Protein AF-A0A7G9QG93-F1 (afdb_monomer)

Organism: NCBI:txid336820

Nearest PDB structures (foldseek):
  3pqu-assembly1_A  TM=3.341E-01  e=4.115E+00  Actinobacillus suis
  4ylb-assembly1_C  TM=2.295E-01  e=2.404E+00  Saccharolobus solfataricus 98/2
  5ds1-assembly2_C  TM=2.671E-01  e=6.636E+00  Pisum sativum
  3aab-assembly1_A  TM=2.004E-01  e=7.044E+00  Sulfurisphaera tokodaii str. 7

Mean predicted aligned error: 2.54 Å

Foldseek 3Di:
DPLVVVLVLLVVLVVPDDPVLCVVLQWDWDWDDDPQKTKIKIAHCLQAAPPDDQVPGQFGWIKMWIDHDVQVVVQKIKIFIFGGPNCPGPQFNDDLVVLLVQLLVVCVVVQVVDPQKDCPDPSRTSIMGIDGHDPVCNSVVSNVVVVSCSVSVVSNVVSRVVGGD

Solvent-accessible surface area (backbone atoms only — not comparable to full-atom values): 8816 Å² total; per-residue (Å²): 111,67,59,69,60,51,49,52,36,43,43,57,24,58,73,67,52,60,64,64,62,28,59,78,70,50,46,48,77,49,67,52,76,57,94,83,23,43,33,39,34,42,34,31,65,87,40,18,26,90,95,48,55,46,92,76,39,78,24,21,38,36,37,41,36,39,41,33,54,73,39,49,75,70,36,33,36,39,36,34,36,38,34,34,56,44,61,68,26,65,71,44,66,43,53,47,58,61,54,29,52,55,37,42,68,60,44,60,82,50,48,91,79,44,59,74,54,47,60,93,56,61,47,47,34,48,33,40,30,40,46,78,53,41,87,92,46,43,40,57,54,54,36,51,53,52,53,55,44,65,74,50,50,62,50,56,56,60,46,51,62,78,29,52,110

Structure (mmCIF, N/CA/C/O backbone):
data_AF-A0A7G9QG93-F1
#
_entry.id   AF-A0A7G9QG93-F1
#
loop_
_atom_site.group_PDB
_atom_site.id
_atom_site.type_symbol
_atom_site.label_atom_id
_atom_site.label_alt_id
_atom_site.label_comp_id
_atom_site.label_asym_id
_atom_site.label_entity_id
_atom_site.label_seq_id
_atom_site.pdbx_PDB_ins_code
_atom_site.Cartn_x
_atom_site.Cartn_y
_atom_site.Cartn_z
_atom_site.occupancy
_atom_site.B_iso_or_equiv
_atom_site.auth_seq_id
_atom_site.auth_comp_id
_atom_site.auth_asym_id
_atom_site.auth_atom_id
_atom_site.pdbx_PDB_model_num
ATOM 1 N N . MET A 1 1 ? -12.209 -12.621 14.457 1.00 85.38 1 MET A N 1
ATOM 2 C CA . MET A 1 1 ? -12.456 -11.182 14.212 1.00 85.38 1 MET A CA 1
ATOM 3 C C . MET A 1 1 ? -13.881 -11.073 13.702 1.00 85.38 1 MET A C 1
ATOM 5 O O . MET A 1 1 ? -14.324 -12.001 13.035 1.00 85.38 1 MET A O 1
ATOM 9 N N . ASP A 1 2 ? -14.617 -9.989 13.963 1.00 91.56 2 ASP A N 1
ATOM 10 C CA . ASP A 1 2 ? -15.861 -9.745 13.214 1.00 91.56 2 ASP A CA 1
ATOM 11 C C . ASP A 1 2 ? -15.513 -9.252 11.799 1.00 91.56 2 ASP A C 1
ATOM 13 O O . ASP A 1 2 ? -15.420 -8.054 11.532 1.00 91.56 2 ASP A O 1
ATOM 17 N N . THR A 1 3 ? -15.234 -10.193 10.897 1.00 93.88 3 THR A N 1
ATOM 18 C CA . THR A 1 3 ? -14.783 -9.907 9.528 1.00 93.88 3 THR A CA 1
ATOM 19 C C . THR A 1 3 ? -15.757 -8.993 8.785 1.00 93.88 3 THR A C 1
ATOM 21 O O . THR A 1 3 ? -15.322 -8.068 8.100 1.00 93.88 3 THR A O 1
ATOM 24 N N . ALA A 1 4 ? -17.068 -9.191 8.958 1.00 95.94 4 ALA A N 1
ATOM 25 C CA . ALA A 1 4 ? -18.089 -8.368 8.315 1.00 95.94 4 ALA A CA 1
ATOM 26 C C . ALA A 1 4 ? -18.046 -6.918 8.820 1.00 95.94 4 ALA A C 1
ATOM 28 O O . ALA A 1 4 ? -18.107 -5.986 8.015 1.00 95.94 4 ALA A O 1
ATOM 29 N N . PHE A 1 5 ? -17.870 -6.721 10.132 1.00 95.56 5 PHE A N 1
ATOM 30 C CA . PHE A 1 5 ? -17.685 -5.394 10.716 1.00 95.56 5 PHE A CA 1
ATOM 31 C C . PHE A 1 5 ? -16.463 -4.676 10.132 1.00 95.56 5 PHE A C 1
ATOM 33 O O . PHE A 1 5 ? -16.569 -3.521 9.717 1.00 95.56 5 PHE A O 1
ATOM 40 N N . TYR A 1 6 ? -15.302 -5.334 10.063 1.00 96.88 6 TYR A N 1
ATOM 41 C CA . TYR A 1 6 ? -14.095 -4.686 9.546 1.00 96.88 6 TYR A CA 1
ATOM 42 C C . TYR A 1 6 ? -14.170 -4.432 8.037 1.00 96.88 6 TYR A C 1
ATOM 44 O O . TYR A 1 6 ? -13.770 -3.352 7.602 1.00 96.88 6 TYR A O 1
ATOM 52 N N . LEU A 1 7 ? -14.739 -5.350 7.247 1.00 97.94 7 LEU A N 1
ATOM 53 C CA . LEU A 1 7 ? -14.979 -5.134 5.814 1.00 97.94 7 LEU A CA 1
ATOM 54 C C . LEU A 1 7 ? -15.838 -3.888 5.568 1.00 97.94 7 LEU A C 1
ATOM 56 O O . LEU A 1 7 ? -15.456 -3.042 4.763 1.00 97.94 7 LEU A O 1
ATOM 60 N N . ASP A 1 8 ? -16.943 -3.727 6.304 1.00 98.00 8 ASP A N 1
ATOM 61 C CA . ASP A 1 8 ? -17.795 -2.532 6.226 1.00 98.00 8 ASP A CA 1
ATOM 62 C C . ASP A 1 8 ? -17.013 -1.252 6.562 1.00 98.00 8 ASP A C 1
ATOM 64 O O . ASP A 1 8 ? -17.115 -0.247 5.856 1.00 98.00 8 ASP A O 1
ATOM 68 N N . LYS A 1 9 ? -16.175 -1.281 7.605 1.00 98.00 9 LYS A N 1
ATOM 69 C CA . LYS A 1 9 ? -15.371 -0.117 8.002 1.00 98.00 9 LYS A CA 1
ATOM 70 C C . LYS A 1 9 ? -14.309 0.257 6.972 1.00 98.00 9 LYS A C 1
ATOM 72 O O . LYS A 1 9 ? -14.136 1.445 6.696 1.00 98.00 9 LYS A O 1
ATOM 77 N N . PHE A 1 10 ? -13.610 -0.722 6.401 1.00 98.50 10 PHE A N 1
ATOM 78 C CA . PHE A 1 10 ? -12.658 -0.472 5.321 1.00 98.50 10 PHE A CA 1
ATOM 79 C C . PHE A 1 10 ? -13.359 0.033 4.061 1.00 98.50 10 PHE A C 1
ATOM 81 O O . PHE A 1 10 ? -12.868 0.981 3.452 1.00 98.50 10 PHE A O 1
ATOM 88 N N . GLN A 1 11 ? -14.516 -0.533 3.702 1.00 98.62 11 GLN A N 1
ATOM 89 C CA . GLN A 1 11 ? -15.286 -0.083 2.544 1.00 98.62 11 GLN A CA 1
ATOM 90 C C . GLN A 1 11 ? -15.736 1.370 2.712 1.00 98.62 11 GLN A C 1
ATOM 92 O O . GLN A 1 11 ? -15.475 2.196 1.844 1.00 98.62 11 GLN A O 1
ATOM 97 N N . LYS A 1 12 ? -16.283 1.732 3.878 1.00 98.38 12 LYS A N 1
ATOM 98 C CA . LYS A 1 12 ? -16.660 3.122 4.180 1.00 98.38 12 LYS A CA 1
ATOM 99 C C . LYS A 1 12 ? -15.482 4.089 4.112 1.00 98.38 12 LYS A C 1
ATOM 101 O O . LYS A 1 12 ? -15.668 5.234 3.706 1.00 98.38 12 LYS A O 1
ATOM 106 N N . ALA A 1 13 ? -14.289 3.665 4.530 1.00 98.50 13 ALA A N 1
ATOM 107 C CA . ALA A 1 13 ? -13.082 4.476 4.390 1.00 98.50 13 ALA A CA 1
ATOM 108 C C . ALA A 1 13 ? -12.666 4.622 2.915 1.00 98.50 13 ALA A C 1
ATOM 110 O O . ALA A 1 13 ? -12.339 5.727 2.488 1.00 98.50 13 ALA A O 1
ATOM 111 N N . ALA A 1 14 ? -12.726 3.544 2.129 1.00 98.50 14 ALA A N 1
ATOM 112 C CA . ALA A 1 14 ? -12.442 3.573 0.695 1.00 98.50 14 ALA A CA 1
ATOM 113 C C . ALA A 1 14 ? -13.396 4.513 -0.064 1.00 98.50 14 ALA A C 1
ATOM 115 O O . ALA A 1 14 ? -12.944 5.312 -0.883 1.00 98.50 14 ALA A O 1
ATOM 116 N N . ASP A 1 15 ? -14.689 4.481 0.266 1.00 98.25 15 ASP A N 1
ATOM 117 C CA . ASP A 1 15 ? -15.726 5.311 -0.361 1.00 98.25 15 ASP A CA 1
ATOM 118 C C . ASP A 1 15 ? -15.547 6.816 -0.074 1.00 98.25 15 ASP A C 1
ATOM 120 O O . ASP A 1 15 ? -16.051 7.658 -0.817 1.00 98.25 15 ASP A O 1
ATOM 124 N N . GLN A 1 16 ? -14.807 7.170 0.984 1.00 98.31 16 GLN A N 1
ATOM 125 C CA . GLN A 1 16 ? -14.488 8.555 1.358 1.00 98.31 16 GLN A CA 1
ATOM 126 C C . GLN A 1 16 ? -13.231 9.114 0.685 1.00 98.31 16 GLN A C 1
ATOM 128 O O . GLN A 1 16 ? -12.946 10.304 0.830 1.00 98.31 16 GLN A O 1
ATOM 133 N N . LEU A 1 17 ? -12.464 8.293 -0.036 1.00 98.31 17 LEU A N 1
ATOM 134 C CA . LEU A 1 17 ? -11.293 8.778 -0.762 1.00 98.31 17 LEU A CA 1
ATOM 135 C C . LEU A 1 17 ? -11.708 9.698 -1.913 1.00 98.31 17 LEU A C 1
ATOM 137 O O . LEU A 1 17 ? -12.676 9.435 -2.634 1.00 98.31 17 LEU A O 1
ATOM 141 N N . ASP A 1 18 ? -10.935 10.767 -2.113 1.00 97.88 18 ASP A N 1
ATOM 142 C CA . ASP A 1 18 ? -11.185 11.725 -3.186 1.00 97.88 18 ASP A CA 1
ATOM 143 C C . ASP A 1 18 ? -10.998 11.057 -4.558 1.00 97.88 18 ASP A C 1
ATOM 145 O O . ASP A 1 18 ? -9.885 10.803 -5.030 1.00 97.88 18 ASP A O 1
ATOM 149 N N . GLN A 1 19 ? -12.122 10.813 -5.230 1.00 97.38 19 GLN A N 1
ATOM 150 C CA . GLN A 1 19 ? -12.173 10.160 -6.534 1.00 97.38 19 GLN A CA 1
ATOM 151 C C . GLN A 1 19 ? -11.448 10.949 -7.631 1.00 97.38 19 GLN A C 1
ATOM 153 O O . GLN A 1 19 ? -10.999 10.363 -8.616 1.00 97.38 19 GLN A O 1
ATOM 158 N N . LYS A 1 20 ? -11.329 12.276 -7.499 1.00 97.94 20 LYS A N 1
ATOM 159 C CA . LYS A 1 20 ? -10.549 13.095 -8.429 1.00 97.94 20 LYS A CA 1
ATOM 160 C C . LYS A 1 20 ? -9.060 12.810 -8.252 1.00 97.94 20 LYS A C 1
ATOM 162 O O . LYS A 1 20 ? -8.400 12.512 -9.243 1.00 97.94 20 LYS A O 1
ATOM 167 N N . VAL A 1 21 ? -8.569 12.804 -7.012 1.00 97.75 21 VAL A N 1
ATOM 168 C CA . VAL A 1 21 ? -7.165 12.488 -6.695 1.00 97.75 21 VAL A CA 1
ATOM 169 C C . VAL A 1 21 ? -6.804 11.066 -7.129 1.00 97.75 21 VAL A C 1
ATOM 171 O O . VAL A 1 21 ? -5.740 10.857 -7.714 1.00 97.75 21 VAL A O 1
ATOM 174 N N . LEU A 1 22 ? -7.693 10.094 -6.894 1.00 98.31 22 LEU A N 1
ATOM 175 C CA . LEU A 1 22 ? -7.500 8.711 -7.340 1.00 98.31 22 LEU A CA 1
ATOM 176 C C . LEU A 1 22 ? -7.363 8.621 -8.864 1.00 98.31 22 LEU A C 1
ATOM 178 O O . LEU A 1 22 ? -6.404 8.025 -9.351 1.00 98.31 22 LEU A O 1
ATOM 182 N N . ARG A 1 23 ? -8.258 9.268 -9.624 1.00 97.94 23 ARG A N 1
ATOM 183 C CA . ARG A 1 23 ? -8.183 9.293 -11.095 1.00 97.94 23 ARG A CA 1
ATOM 184 C C . ARG A 1 23 ? -6.932 9.999 -11.610 1.00 97.94 23 ARG A C 1
ATOM 186 O O . ARG A 1 23 ? -6.290 9.478 -12.512 1.00 97.94 23 ARG A O 1
ATOM 193 N N . GLU A 1 24 ? -6.571 11.146 -11.038 1.00 97.44 24 GLU A N 1
ATOM 194 C CA . GLU A 1 24 ? -5.376 11.908 -11.435 1.00 97.44 24 GLU A CA 1
ATOM 195 C C . GLU A 1 24 ? -4.081 11.120 -11.213 1.00 97.44 24 GLU A C 1
ATOM 197 O O . GLU A 1 24 ? -3.154 11.208 -12.015 1.00 97.44 24 GLU A O 1
ATOM 202 N N . LYS A 1 25 ? -4.017 10.327 -10.139 1.00 97.56 25 LYS A N 1
ATOM 203 C CA . LYS A 1 25 ? -2.867 9.464 -9.833 1.00 97.56 25 LYS A CA 1
ATOM 204 C C . LYS A 1 25 ? -2.957 8.087 -10.494 1.00 97.56 25 LYS A C 1
ATOM 206 O O . LYS A 1 25 ? -1.980 7.337 -10.449 1.00 97.56 25 LYS A O 1
ATOM 211 N N . GLU A 1 26 ? -4.092 7.771 -11.117 1.00 97.88 26 GLU A N 1
ATOM 212 C CA . GLU A 1 26 ? -4.447 6.453 -11.658 1.00 97.88 26 GLU A CA 1
ATOM 213 C C . GLU A 1 26 ? -4.357 5.342 -10.595 1.00 97.88 26 GLU A C 1
ATOM 215 O O . GLU A 1 26 ? -3.889 4.236 -10.866 1.00 97.88 26 GLU A O 1
ATOM 220 N N . ILE A 1 27 ? -4.756 5.655 -9.362 1.00 98.44 27 ILE A N 1
ATOM 221 C CA . ILE A 1 27 ? -4.755 4.717 -8.240 1.00 98.44 27 ILE A CA 1
ATOM 222 C C . ILE A 1 27 ? -6.137 4.087 -8.106 1.00 98.44 27 ILE A C 1
ATOM 224 O O . ILE A 1 27 ? -7.153 4.775 -8.027 1.00 98.44 27 ILE A O 1
ATOM 228 N N . GLU A 1 28 ? -6.147 2.765 -8.041 1.00 98.38 28 GLU A N 1
ATOM 229 C CA . GLU A 1 28 ? -7.306 1.931 -7.766 1.00 98.38 28 GLU A CA 1
ATOM 230 C C . GLU A 1 28 ? -7.286 1.480 -6.302 1.00 98.38 28 GLU A C 1
ATOM 232 O O . GLU A 1 28 ? -6.228 1.382 -5.669 1.00 98.38 28 GLU A O 1
ATOM 237 N N . VAL A 1 29 ? -8.474 1.213 -5.762 1.00 98.56 29 VAL A N 1
ATOM 238 C CA . VAL A 1 29 ? -8.675 0.819 -4.366 1.00 98.56 29 VAL A CA 1
ATOM 239 C C . VAL A 1 29 ? -9.418 -0.510 -4.336 1.00 98.56 29 VAL A C 1
ATOM 241 O O . VAL A 1 29 ? -10.380 -0.701 -5.073 1.00 98.56 29 VAL A O 1
ATOM 244 N N . ALA A 1 30 ? -8.978 -1.434 -3.486 1.00 98.50 30 ALA A N 1
ATOM 245 C CA . ALA A 1 30 ? -9.687 -2.683 -3.229 1.00 98.50 30 ALA A CA 1
ATOM 246 C C . ALA A 1 30 ? -9.797 -2.934 -1.730 1.00 98.50 30 ALA A C 1
ATOM 248 O O . ALA A 1 30 ? -8.817 -2.782 -1.001 1.00 98.50 30 ALA A O 1
ATOM 249 N N . VAL A 1 31 ? -10.973 -3.379 -1.302 1.00 98.69 31 VAL A N 1
ATOM 250 C CA . VAL A 1 31 ? -11.231 -3.893 0.043 1.00 98.69 31 VAL A CA 1
ATOM 251 C C . VAL A 1 31 ? -11.539 -5.376 -0.077 1.00 98.69 31 VAL A C 1
ATOM 253 O O . VAL A 1 31 ? -12.213 -5.799 -1.015 1.00 98.69 31 VAL A O 1
ATOM 256 N N . GLY A 1 32 ? -11.013 -6.182 0.834 1.00 97.88 32 GLY A N 1
ATOM 257 C CA . GLY A 1 32 ? -11.253 -7.616 0.800 1.00 97.88 32 GLY A CA 1
ATOM 258 C C . GLY A 1 32 ? -10.555 -8.358 1.920 1.00 97.88 32 GLY A C 1
ATOM 259 O O . GLY A 1 32 ? -10.055 -7.760 2.870 1.00 97.88 32 GLY A O 1
ATOM 260 N N . GLU A 1 33 ? -10.514 -9.675 1.776 1.00 96.88 33 GLU A N 1
ATOM 261 C CA . GLU A 1 33 ? -9.933 -10.590 2.748 1.00 96.88 33 GLU A CA 1
ATOM 262 C C . GLU A 1 33 ? -8.845 -11.443 2.092 1.00 96.88 33 GLU A C 1
ATOM 264 O O . GLU A 1 33 ? -8.971 -11.870 0.941 1.00 96.88 33 GLU A O 1
ATOM 269 N N . VAL A 1 34 ? -7.736 -11.657 2.798 1.00 94.25 34 VAL A N 1
ATOM 270 C CA . VAL A 1 34 ? -6.682 -12.590 2.389 1.00 94.25 34 VAL A CA 1
ATOM 271 C C . VAL A 1 34 ? -5.954 -13.110 3.622 1.00 94.25 34 VAL A C 1
ATOM 273 O O . VAL A 1 34 ? -5.577 -12.311 4.472 1.00 94.25 34 VAL A O 1
ATOM 276 N N . MET A 1 35 ? -5.717 -14.425 3.703 1.00 90.06 35 MET A N 1
ATOM 277 C CA . MET A 1 35 ? -5.021 -15.058 4.841 1.00 90.06 35 MET A CA 1
ATOM 278 C C . MET A 1 35 ? -5.583 -14.583 6.194 1.00 90.06 35 MET A C 1
ATOM 280 O O . MET A 1 35 ? -4.854 -14.006 7.002 1.00 90.06 35 MET A O 1
ATOM 284 N N . ASP A 1 36 ? -6.900 -14.720 6.370 1.00 93.50 36 ASP A N 1
ATOM 285 C CA . ASP A 1 36 ? -7.633 -14.347 7.591 1.00 93.50 36 ASP A CA 1
ATOM 286 C C . ASP A 1 36 ? -7.457 -12.873 8.016 1.00 93.50 36 ASP A C 1
ATOM 288 O O . ASP A 1 36 ? -7.667 -12.496 9.168 1.00 93.50 36 ASP A O 1
ATOM 292 N N . SER A 1 37 ? -7.053 -12.014 7.073 1.00 97.12 37 SER A N 1
ATOM 293 C CA . SER A 1 37 ? -6.835 -10.585 7.282 1.00 97.12 37 SER A CA 1
ATOM 294 C C . SER A 1 37 ? -7.754 -9.772 6.384 1.00 97.12 37 SER A C 1
ATOM 296 O O . SER A 1 37 ? -7.789 -9.984 5.168 1.00 97.12 37 SER A O 1
ATOM 298 N N . VAL A 1 38 ? -8.442 -8.786 6.957 1.00 98.38 38 VAL A N 1
ATOM 299 C CA . VAL A 1 38 ? -9.203 -7.796 6.188 1.00 98.38 38 VAL A CA 1
ATOM 300 C C . VAL A 1 38 ? -8.272 -6.655 5.807 1.00 98.38 38 VAL A C 1
ATOM 302 O O . VAL A 1 38 ? -7.528 -6.148 6.648 1.00 98.38 38 VAL A O 1
ATOM 305 N N . PHE A 1 39 ? -8.316 -6.241 4.542 1.00 98.50 39 PHE A N 1
ATOM 306 C CA . PHE A 1 39 ? -7.435 -5.215 4.004 1.00 98.50 39 PHE A CA 1
ATOM 307 C C . PHE A 1 39 ? -8.171 -4.119 3.234 1.00 98.50 39 PHE A C 1
ATOM 309 O O . PHE A 1 39 ? -9.217 -4.350 2.630 1.00 98.50 39 PHE A O 1
ATOM 316 N N . LEU A 1 40 ? -7.513 -2.963 3.144 1.00 98.81 40 LEU A N 1
ATOM 317 C CA . LEU A 1 40 ? -7.665 -1.991 2.065 1.00 98.81 40 LEU A CA 1
ATOM 318 C C . LEU A 1 40 ? -6.323 -1.847 1.352 1.00 98.81 40 LEU A C 1
ATOM 320 O O . LEU A 1 40 ? -5.293 -1.605 1.982 1.00 98.81 40 LEU A O 1
ATOM 324 N N . LYS A 1 41 ? -6.334 -1.999 0.028 1.00 98.75 41 LYS A N 1
ATOM 325 C CA . LYS A 1 41 ? -5.161 -1.842 -0.833 1.00 98.75 41 LYS A CA 1
ATOM 326 C C . LYS A 1 41 ? -5.336 -0.675 -1.783 1.00 98.75 41 LYS A C 1
ATOM 328 O O . LYS A 1 41 ? -6.395 -0.537 -2.385 1.00 98.75 41 LYS A O 1
ATOM 333 N N . LEU A 1 42 ? -4.268 0.098 -1.956 1.00 98.81 42 LEU A N 1
ATOM 334 C CA . LEU A 1 42 ? -4.133 1.090 -3.019 1.00 98.81 42 LEU A CA 1
ATOM 335 C C . LEU A 1 42 ? -3.039 0.637 -3.985 1.00 98.81 42 LEU A C 1
ATOM 337 O O . LEU A 1 42 ? -1.924 0.307 -3.572 1.00 98.81 42 LEU A O 1
ATOM 341 N N . TYR A 1 43 ? -3.358 0.600 -5.271 1.00 98.50 43 TYR A N 1
ATOM 342 C CA . TYR A 1 43 ? -2.477 0.069 -6.310 1.00 98.50 43 TYR A CA 1
ATOM 343 C C . TYR A 1 43 ? -2.707 0.781 -7.640 1.00 98.50 43 TYR A C 1
ATOM 345 O O . TYR A 1 43 ? -3.635 1.569 -7.783 1.00 98.50 43 TYR A O 1
ATOM 353 N N . LYS A 1 44 ? -1.849 0.514 -8.624 1.00 97.44 44 LYS A N 1
ATOM 354 C CA . LYS A 1 44 ? -1.921 1.119 -9.955 1.00 97.44 44 LYS A CA 1
ATOM 355 C C . LYS A 1 44 ? -1.600 0.085 -11.025 1.00 97.44 44 LYS A C 1
ATOM 357 O O . LYS A 1 44 ? -0.741 -0.772 -10.817 1.00 97.44 44 LYS A O 1
ATOM 362 N N . LYS A 1 45 ? -2.230 0.187 -12.201 1.00 96.50 45 LYS A N 1
ATOM 363 C CA . LYS A 1 45 ? -1.966 -0.726 -13.333 1.00 96.50 45 LYS A CA 1
ATOM 364 C C . LYS A 1 45 ? -0.499 -0.753 -13.750 1.00 96.50 45 LYS A C 1
ATOM 366 O O . LYS A 1 45 ? 0.046 -1.821 -13.999 1.00 96.50 45 LYS A O 1
ATOM 371 N N . SER A 1 46 ? 0.162 0.405 -13.768 1.00 95.94 46 SER A N 1
ATOM 372 C CA . SER A 1 46 ? 1.586 0.517 -14.114 1.00 95.94 46 SER A CA 1
ATOM 373 C C . SER A 1 46 ? 2.534 -0.070 -13.064 1.00 95.94 46 SER A C 1
ATOM 375 O O . SER A 1 46 ? 3.734 -0.160 -13.314 1.00 95.94 46 SER A O 1
ATOM 377 N N . TRP A 1 47 ? 2.030 -0.459 -11.891 1.00 97.75 47 TRP A N 1
ATOM 378 C CA . TRP A 1 47 ? 2.816 -1.113 -10.845 1.00 97.75 47 TRP A CA 1
ATOM 379 C C . TRP A 1 47 ? 2.802 -2.638 -10.951 1.00 97.75 47 TRP A C 1
ATOM 381 O O . TRP A 1 47 ? 3.367 -3.305 -10.088 1.00 97.75 47 TRP A O 1
ATOM 391 N N . ALA A 1 48 ? 2.194 -3.185 -12.004 1.00 97.75 48 ALA A N 1
ATOM 392 C CA . ALA A 1 48 ? 2.254 -4.588 -12.388 1.00 97.75 48 ALA A CA 1
ATOM 393 C C . ALA A 1 48 ? 2.681 -4.721 -13.859 1.00 97.75 48 ALA A C 1
ATOM 395 O O . ALA A 1 48 ? 2.814 -3.734 -14.589 1.00 97.75 48 ALA A O 1
ATOM 396 N N . SER A 1 49 ? 2.943 -5.952 -14.301 1.00 96.12 49 SER A N 1
ATOM 397 C CA . SER A 1 49 ? 3.290 -6.199 -15.702 1.00 96.12 49 SER A CA 1
ATOM 398 C C . SER A 1 49 ? 2.074 -5.976 -16.617 1.00 96.12 49 SER A C 1
ATOM 400 O O . SER A 1 49 ? 0.949 -6.270 -16.212 1.00 96.12 49 SER A O 1
ATOM 402 N N . PRO A 1 50 ? 2.265 -5.534 -17.878 1.00 93.94 50 PRO A N 1
ATOM 403 C CA . PRO A 1 50 ? 1.158 -5.357 -18.814 1.00 93.94 50 PRO A CA 1
ATOM 404 C C . PRO A 1 50 ? 0.321 -6.632 -18.975 1.00 93.94 50 PRO A C 1
ATOM 406 O O . PRO A 1 50 ? 0.871 -7.712 -19.206 1.00 93.94 50 PRO A O 1
ATOM 409 N N . GLY A 1 51 ? -1.002 -6.485 -18.878 1.00 92.75 51 GLY A N 1
ATOM 410 C CA . GLY A 1 51 ? -1.967 -7.583 -18.996 1.00 92.75 51 GLY A CA 1
ATOM 411 C C . GLY A 1 51 ? -2.183 -8.402 -17.720 1.00 92.75 51 GLY A C 1
ATOM 412 O O . GLY A 1 51 ? -3.011 -9.307 -17.739 1.00 92.75 51 GLY A O 1
ATOM 413 N N . GLU A 1 52 ? -1.480 -8.103 -16.625 1.00 95.38 52 GLU A N 1
ATOM 414 C CA . GLU A 1 52 ? -1.713 -8.731 -15.320 1.00 95.38 52 GLU A CA 1
ATOM 415 C C . GLU A 1 52 ? -2.598 -7.837 -14.439 1.00 95.38 52 GLU A C 1
ATOM 417 O O . GLU A 1 52 ? -2.505 -6.610 -14.488 1.00 95.38 52 GLU A O 1
ATOM 422 N N . ASP A 1 53 ? -3.448 -8.453 -13.616 1.00 94.50 53 ASP A N 1
ATOM 423 C CA . ASP A 1 53 ? -4.235 -7.750 -12.600 1.00 94.50 53 ASP A CA 1
ATOM 424 C C . ASP A 1 53 ? -3.321 -7.357 -11.425 1.00 94.50 53 ASP A C 1
ATOM 426 O O . ASP A 1 53 ? -2.818 -8.251 -10.738 1.00 94.50 53 ASP A O 1
ATOM 430 N N . PRO A 1 54 ? -3.104 -6.061 -11.133 1.00 94.31 54 PRO A N 1
ATOM 431 C CA . PRO A 1 54 ? -2.216 -5.644 -10.055 1.00 94.31 54 PRO A CA 1
ATOM 432 C C . PRO A 1 54 ? -2.646 -6.126 -8.670 1.00 94.31 54 PRO A C 1
ATOM 434 O O . PRO A 1 54 ? -1.813 -6.143 -7.771 1.00 94.31 54 PRO A O 1
ATOM 437 N N . LEU A 1 55 ? -3.900 -6.533 -8.463 1.00 93.19 55 LEU A N 1
ATOM 438 C CA . LEU A 1 55 ? -4.341 -7.059 -7.175 1.00 93.19 55 LEU A CA 1
ATOM 439 C C . LEU A 1 55 ? -3.838 -8.492 -6.933 1.00 93.19 55 LEU A C 1
ATOM 441 O O . LEU A 1 55 ? -3.578 -8.877 -5.786 1.00 93.19 55 LEU A O 1
ATOM 445 N N . THR A 1 56 ? -3.645 -9.269 -8.005 1.00 94.19 56 THR A N 1
ATOM 446 C CA . THR A 1 56 ? -3.321 -10.705 -7.953 1.00 94.19 56 THR A CA 1
ATOM 447 C C . THR A 1 56 ? -1.997 -11.086 -8.646 1.00 94.19 56 THR A C 1
ATOM 449 O O . THR A 1 56 ? -1.447 -12.149 -8.353 1.00 94.19 56 THR A O 1
ATOM 452 N N . ALA A 1 57 ? -1.379 -10.181 -9.414 1.00 96.19 57 ALA A N 1
ATOM 453 C CA . ALA A 1 57 ? -0.113 -10.355 -10.138 1.00 96.19 57 ALA A CA 1
ATOM 454 C C . ALA A 1 57 ? 1.070 -10.776 -9.253 1.00 96.19 57 ALA A C 1
ATOM 456 O O . ALA A 1 57 ? 1.309 -10.205 -8.189 1.00 96.19 57 ALA A O 1
ATOM 457 N N . ALA A 1 58 ? 1.886 -11.728 -9.709 1.00 94.56 58 ALA A N 1
ATOM 458 C CA . ALA A 1 58 ? 3.030 -12.215 -8.932 1.00 94.56 58 ALA A CA 1
ATOM 459 C C . ALA A 1 58 ? 4.140 -11.162 -8.745 1.00 94.56 58 ALA A C 1
ATOM 461 O O . ALA A 1 58 ? 4.874 -11.221 -7.753 1.00 94.56 58 ALA A O 1
ATOM 462 N N . SER A 1 59 ? 4.282 -10.235 -9.699 1.00 96.56 59 SER A N 1
ATOM 463 C CA . SER A 1 59 ? 5.196 -9.093 -9.631 1.00 96.56 59 SER A CA 1
ATOM 464 C C . SER A 1 59 ? 4.384 -7.804 -9.598 1.00 96.56 59 SER A C 1
ATOM 466 O O . SER A 1 59 ? 3.720 -7.477 -10.581 1.00 96.56 59 SER A O 1
ATOM 468 N N . ARG A 1 60 ? 4.387 -7.113 -8.455 1.00 97.62 60 ARG A N 1
ATOM 469 C CA . ARG A 1 60 ? 3.532 -5.942 -8.233 1.00 97.62 60 ARG A CA 1
ATOM 470 C C . ARG A 1 60 ? 4.020 -5.040 -7.108 1.00 97.62 60 ARG A C 1
ATOM 472 O O . ARG A 1 60 ? 4.699 -5.509 -6.192 1.00 97.62 60 ARG A O 1
ATOM 479 N N . ILE A 1 61 ? 3.603 -3.778 -7.139 1.00 98.69 61 ILE A N 1
ATOM 480 C CA . ILE A 1 61 ? 3.699 -2.846 -6.009 1.00 98.69 61 ILE A CA 1
ATOM 481 C C . ILE A 1 61 ? 2.289 -2.455 -5.569 1.00 98.69 61 ILE A C 1
ATOM 483 O O . ILE A 1 61 ? 1.423 -2.222 -6.409 1.00 98.69 61 ILE A O 1
ATOM 487 N N . PHE A 1 62 ? 2.053 -2.395 -4.262 1.00 98.56 62 PHE A N 1
ATOM 488 C CA . PHE A 1 62 ? 0.809 -1.888 -3.682 1.00 98.56 62 PHE A CA 1
ATOM 489 C C . PHE A 1 62 ? 1.058 -1.384 -2.260 1.00 98.56 62 PHE A C 1
ATOM 491 O O . PHE A 1 62 ? 1.973 -1.847 -1.576 1.00 98.56 62 PHE A O 1
ATOM 498 N N . PHE A 1 63 ? 0.221 -0.456 -1.814 1.00 98.81 63 PHE A N 1
ATOM 499 C CA . PHE A 1 63 ? 0.089 -0.112 -0.406 1.00 98.81 63 PHE A CA 1
ATOM 500 C C . PHE A 1 63 ? -1.050 -0.918 0.206 1.00 98.81 63 PHE A C 1
ATOM 502 O O . PHE A 1 63 ? -2.075 -1.118 -0.445 1.00 98.81 63 PHE A O 1
ATOM 509 N N . SER A 1 64 ? -0.871 -1.391 1.434 1.00 98.62 64 SER A N 1
ATOM 510 C CA . SER A 1 64 ? -1.864 -2.178 2.162 1.00 98.62 64 SER A CA 1
ATOM 511 C C . SER A 1 64 ? -2.043 -1.614 3.559 1.00 98.62 64 SER A C 1
ATOM 513 O O . SER A 1 64 ? -1.056 -1.298 4.214 1.00 98.62 64 SER A O 1
ATOM 515 N N . ILE A 1 65 ? -3.288 -1.553 4.019 1.00 98.81 65 ILE A N 1
ATOM 516 C CA . ILE A 1 65 ? -3.683 -1.371 5.418 1.00 98.81 65 ILE A CA 1
ATOM 517 C C . ILE A 1 65 ? -4.464 -2.624 5.800 1.00 98.81 65 ILE A C 1
ATOM 519 O O . ILE A 1 65 ? -5.324 -3.035 5.022 1.00 98.81 65 ILE A O 1
ATOM 523 N N . TRP A 1 66 ? -4.179 -3.252 6.939 1.00 98.62 66 TRP A N 1
ATOM 524 C CA . 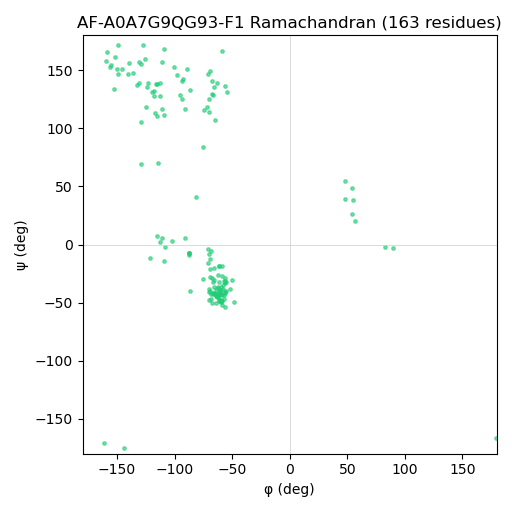TRP A 1 66 ? -4.876 -4.481 7.322 1.00 98.62 66 TRP A CA 1
ATOM 525 C C . TRP A 1 66 ? -4.961 -4.702 8.831 1.00 98.62 66 TRP A C 1
ATOM 527 O O . TRP A 1 66 ? -4.202 -4.131 9.620 1.00 98.62 66 TRP A O 1
ATOM 537 N N . VAL A 1 67 ? -5.900 -5.572 9.199 1.00 98.31 67 VAL A N 1
ATOM 538 C CA . VAL A 1 67 ? -6.040 -6.169 10.529 1.00 98.31 67 VAL A CA 1
ATOM 539 C C . VAL A 1 67 ? -6.421 -7.642 10.406 1.00 98.31 67 VAL A C 1
ATOM 541 O O . VAL A 1 67 ? -7.001 -8.067 9.406 1.00 98.31 67 VAL A O 1
ATOM 544 N N . ASN A 1 68 ? -6.103 -8.400 11.443 1.00 97.31 68 ASN A N 1
ATOM 545 C CA . ASN A 1 68 ? -6.574 -9.752 11.710 1.00 97.31 68 ASN A CA 1
ATOM 546 C C . ASN A 1 68 ? -6.751 -9.896 13.232 1.00 97.31 68 ASN A C 1
ATOM 548 O O . ASN A 1 68 ? -6.582 -8.914 13.959 1.00 97.31 68 ASN A O 1
ATOM 552 N N . ASP A 1 69 ? -7.082 -11.094 13.710 1.00 96.00 69 ASP A N 1
ATOM 553 C CA . ASP A 1 69 ? -7.275 -11.337 15.142 1.00 96.00 69 ASP A CA 1
ATOM 554 C C . ASP A 1 69 ? -6.058 -10.957 15.992 1.00 96.00 69 ASP A C 1
ATOM 556 O O . ASP A 1 69 ? -6.186 -10.101 16.867 1.00 96.00 69 ASP A O 1
ATOM 560 N N . ASP A 1 70 ? -4.873 -11.478 15.666 1.00 96.50 70 ASP A N 1
ATOM 561 C CA . ASP A 1 70 ? -3.637 -11.194 16.408 1.00 96.50 70 ASP A CA 1
ATOM 562 C C . ASP A 1 70 ? -3.337 -9.682 16.472 1.00 96.50 70 ASP A C 1
ATOM 564 O O . ASP A 1 70 ? -3.019 -9.116 17.518 1.00 96.50 70 ASP A O 1
ATOM 568 N N . ILE A 1 71 ? -3.499 -8.982 15.348 1.00 95.94 71 ILE A N 1
ATOM 569 C CA . ILE A 1 71 ? -3.264 -7.537 15.234 1.00 95.94 71 ILE A CA 1
ATOM 570 C C . ILE A 1 71 ? -4.267 -6.734 16.076 1.00 95.94 71 ILE A C 1
ATOM 572 O O . ILE A 1 71 ? -3.914 -5.696 16.649 1.00 95.94 71 ILE A O 1
ATOM 576 N N . ILE A 1 72 ? -5.521 -7.187 16.145 1.00 95.94 72 ILE A N 1
ATOM 577 C CA . ILE A 1 72 ? -6.563 -6.550 16.955 1.00 95.94 72 ILE A CA 1
ATOM 578 C C . ILE A 1 72 ? -6.288 -6.763 18.443 1.00 95.94 72 ILE A C 1
ATOM 580 O O . ILE A 1 72 ? -6.443 -5.813 19.215 1.00 95.94 72 ILE A O 1
ATOM 584 N N . GLU A 1 73 ? -5.842 -7.957 18.841 1.00 95.50 73 GLU A N 1
ATOM 585 C CA . GLU A 1 73 ? -5.410 -8.248 20.213 1.00 95.50 73 GLU A CA 1
ATOM 586 C C . GLU A 1 73 ? -4.240 -7.349 20.634 1.00 95.50 73 GLU A C 1
ATOM 588 O O . GLU A 1 73 ? -4.236 -6.801 21.738 1.00 95.50 73 GLU A O 1
ATOM 593 N N . GLU A 1 74 ? -3.303 -7.084 19.720 1.00 96.31 74 GLU A N 1
ATOM 594 C CA . GLU A 1 74 ? -2.216 -6.118 19.919 1.00 96.31 74 GLU A CA 1
ATOM 595 C C . GLU A 1 74 ? -2.672 -4.645 19.917 1.00 96.31 74 GLU A C 1
ATOM 597 O O . GLU A 1 74 ? -1.859 -3.743 20.145 1.00 96.31 74 GLU A O 1
ATOM 602 N N . GLN A 1 75 ? -3.956 -4.376 19.667 1.00 96.62 75 GLN A N 1
ATOM 603 C CA . GLN A 1 75 ? -4.532 -3.044 19.484 1.00 96.62 75 GLN A CA 1
ATOM 604 C C . GLN A 1 75 ? -3.818 -2.228 18.397 1.00 96.62 75 GLN A C 1
ATOM 606 O O . GLN A 1 75 ? -3.477 -1.057 18.606 1.00 96.62 75 GLN A O 1
ATOM 611 N N . LYS A 1 76 ? -3.603 -2.821 17.218 1.00 98.06 76 LYS A N 1
ATOM 612 C CA . LYS A 1 76 ? -2.906 -2.179 16.095 1.00 98.06 76 LYS A CA 1
ATOM 613 C C . LYS A 1 76 ? -3.711 -2.192 14.801 1.00 98.06 76 LYS A C 1
ATOM 615 O O . LYS A 1 76 ? -4.623 -2.983 14.607 1.00 98.06 76 LYS A O 1
ATOM 620 N N . ILE A 1 77 ? -3.339 -1.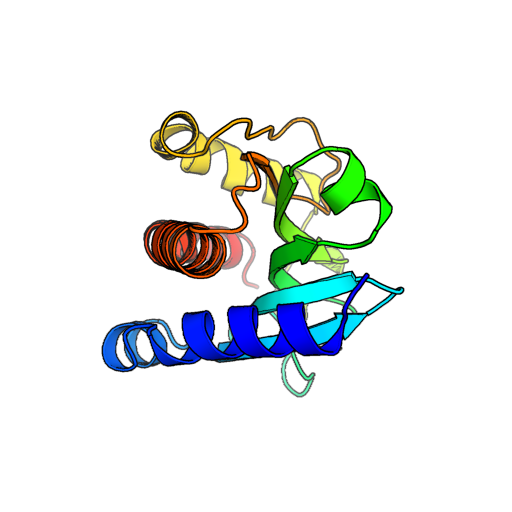290 13.901 1.00 98.38 77 ILE A N 1
ATOM 621 C CA . ILE A 1 77 ? -3.681 -1.333 12.480 1.00 98.38 77 ILE A CA 1
ATOM 622 C C . ILE A 1 77 ? -2.355 -1.272 11.738 1.00 98.38 77 ILE A C 1
ATOM 624 O O . ILE A 1 77 ? -1.615 -0.296 11.895 1.00 98.38 77 ILE A O 1
ATOM 628 N N . TYR A 1 78 ? -2.035 -2.308 10.969 1.00 98.62 78 TYR A N 1
ATOM 629 C CA . TYR A 1 78 ? -0.784 -2.359 10.221 1.00 98.62 78 TYR A CA 1
ATOM 630 C C . TYR A 1 78 ? -0.938 -1.731 8.845 1.00 98.62 78 TYR A C 1
ATOM 632 O O . TYR A 1 78 ? -2.017 -1.743 8.249 1.00 98.62 78 TYR A O 1
ATOM 640 N N . TYR A 1 79 ? 0.166 -1.191 8.339 1.00 98.88 79 TYR A N 1
ATOM 641 C CA . TYR A 1 79 ? 0.250 -0.682 6.982 1.00 98.88 79 TYR A CA 1
ATOM 642 C C . TYR A 1 79 ? 1.643 -0.900 6.390 1.00 98.88 79 TYR A C 1
ATOM 644 O O . TYR A 1 79 ? 2.646 -0.885 7.106 1.00 98.88 79 TYR A O 1
ATOM 652 N N . ASN A 1 80 ? 1.734 -1.059 5.069 1.00 98.69 80 ASN A N 1
ATOM 653 C CA . ASN A 1 80 ? 3.011 -1.185 4.374 1.00 98.69 80 ASN A CA 1
ATOM 654 C C . ASN A 1 80 ? 2.927 -0.837 2.886 1.00 98.69 80 ASN A C 1
ATOM 656 O O . ASN A 1 80 ? 1.847 -0.774 2.303 1.00 98.69 80 ASN A O 1
ATOM 660 N N . ILE A 1 81 ? 4.093 -0.636 2.269 1.00 98.75 81 ILE A N 1
ATOM 661 C CA . ILE A 1 81 ? 4.243 -0.651 0.810 1.00 98.75 81 ILE A CA 1
ATOM 662 C C . ILE A 1 81 ? 5.018 -1.911 0.434 1.00 98.75 81 ILE A C 1
ATOM 664 O O . ILE A 1 81 ? 6.218 -2.023 0.706 1.00 98.75 81 ILE A O 1
ATOM 668 N N . HIS A 1 82 ? 4.343 -2.848 -0.224 1.00 97.75 82 HIS A N 1
ATOM 669 C CA . HIS A 1 82 ? 4.948 -4.074 -0.725 1.00 97.75 82 HIS A CA 1
ATOM 670 C C . HIS A 1 82 ? 5.429 -3.921 -2.165 1.00 97.75 82 HIS A C 1
ATOM 672 O O . HIS A 1 82 ? 4.765 -3.309 -2.992 1.00 97.75 82 HIS A O 1
ATOM 678 N N . ALA A 1 83 ? 6.571 -4.537 -2.466 1.00 97.25 83 ALA A N 1
ATOM 679 C CA . ALA A 1 83 ? 7.245 -4.538 -3.761 1.00 97.25 83 ALA A CA 1
ATOM 680 C C . ALA A 1 83 ? 7.582 -5.982 -4.176 1.00 97.25 83 ALA A C 1
ATOM 682 O O . ALA A 1 83 ? 8.740 -6.415 -4.169 1.00 97.25 83 ALA A O 1
ATOM 683 N N . PHE A 1 84 ? 6.561 -6.778 -4.490 1.00 96.06 84 PHE A N 1
ATOM 684 C CA . PHE A 1 84 ? 6.731 -8.205 -4.739 1.00 96.06 84 PHE A CA 1
ATOM 685 C C . PHE A 1 84 ? 7.465 -8.485 -6.041 1.00 96.06 84 PHE A C 1
ATOM 687 O O . PHE A 1 84 ? 7.052 -8.071 -7.118 1.00 96.06 84 PHE A O 1
ATOM 694 N N . LYS A 1 85 ? 8.551 -9.262 -5.928 1.00 94.25 85 LYS A N 1
ATOM 695 C CA . LYS A 1 85 ? 9.256 -9.908 -7.042 1.00 94.25 85 LYS A CA 1
ATOM 696 C C . LYS A 1 85 ? 9.548 -8.963 -8.224 1.00 94.25 85 LYS A C 1
ATOM 698 O O . LYS A 1 85 ? 9.472 -9.386 -9.376 1.00 94.25 85 LYS A O 1
ATOM 703 N N . LEU A 1 86 ? 9.921 -7.704 -7.962 1.00 96.06 86 LEU A N 1
ATOM 704 C CA . LEU A 1 86 ? 10.068 -6.669 -9.005 1.00 96.06 86 LEU A CA 1
ATOM 705 C C . LEU A 1 86 ? 11.123 -6.966 -10.078 1.00 96.06 86 LEU A C 1
ATOM 707 O O . LEU A 1 86 ? 11.048 -6.425 -11.174 1.00 96.06 86 LEU A O 1
ATOM 711 N N . ARG A 1 87 ? 12.063 -7.884 -9.825 1.00 95.06 87 ARG A N 1
ATOM 712 C CA . ARG A 1 87 ? 12.979 -8.396 -10.863 1.00 95.06 87 ARG A CA 1
ATOM 713 C C . ARG A 1 87 ? 12.257 -9.051 -12.055 1.00 95.06 87 ARG A C 1
ATOM 715 O O . ARG A 1 87 ? 12.869 -9.251 -13.096 1.00 95.06 87 ARG A O 1
ATOM 722 N N . HIS A 1 88 ? 10.990 -9.435 -11.880 1.00 95.44 88 HIS A N 1
ATOM 723 C CA . HIS A 1 88 ? 10.136 -10.033 -12.909 1.00 95.44 88 HIS A CA 1
ATOM 724 C C . HIS A 1 88 ? 9.132 -9.036 -13.511 1.00 95.44 88 HIS A C 1
ATOM 726 O O . HIS A 1 88 ? 8.334 -9.432 -14.357 1.00 95.44 88 HIS A O 1
ATOM 732 N N . LEU A 1 89 ? 9.169 -7.762 -13.104 1.00 96.56 89 LEU A N 1
ATOM 733 C CA . LEU A 1 89 ? 8.278 -6.733 -13.629 1.00 96.56 89 LEU A CA 1
ATOM 734 C C . LEU A 1 89 ? 8.654 -6.422 -15.086 1.00 96.56 89 LEU A C 1
ATOM 736 O O . LEU A 1 89 ? 9.751 -5.928 -15.371 1.00 96.56 89 LEU A O 1
ATOM 740 N N . LYS A 1 90 ? 7.761 -6.741 -16.031 1.00 96.06 90 LYS A N 1
ATOM 741 C CA . LYS A 1 90 ? 8.019 -6.556 -17.468 1.00 96.06 90 LYS A CA 1
ATOM 742 C C . LYS A 1 90 ? 8.200 -5.070 -17.795 1.00 96.06 90 LYS A C 1
ATOM 744 O O . LYS A 1 90 ? 7.467 -4.226 -17.299 1.00 96.06 90 LYS A O 1
ATOM 749 N N . GLY A 1 91 ? 9.169 -4.762 -18.660 1.00 95.00 91 GLY A N 1
ATOM 750 C CA . GLY A 1 91 ? 9.510 -3.382 -19.043 1.00 95.00 91 GLY A CA 1
ATOM 751 C C . GLY A 1 91 ? 10.567 -2.704 -18.160 1.00 95.00 91 GLY A C 1
ATOM 752 O O . GLY A 1 91 ? 10.993 -1.598 -18.479 1.00 95.00 91 GLY A O 1
ATOM 753 N N . TYR A 1 92 ? 11.047 -3.376 -17.106 1.00 97.06 92 TYR A N 1
ATOM 754 C CA . TYR A 1 92 ? 12.035 -2.823 -16.178 1.00 97.06 92 TYR A CA 1
ATOM 755 C C . TYR A 1 92 ? 13.230 -3.762 -15.966 1.00 97.06 92 TYR A C 1
ATOM 757 O O . TYR A 1 92 ? 13.139 -4.977 -16.156 1.00 97.06 92 TYR A O 1
ATOM 765 N N . ALA A 1 93 ? 14.373 -3.196 -15.582 1.00 96.81 93 ALA A N 1
ATOM 766 C CA . ALA A 1 93 ? 15.594 -3.903 -15.199 1.00 96.81 93 ALA A CA 1
ATOM 767 C C . ALA A 1 93 ? 15.892 -3.667 -13.706 1.00 96.81 93 ALA A C 1
ATOM 769 O O . ALA A 1 93 ? 16.813 -2.941 -13.344 1.00 96.81 93 ALA A O 1
ATOM 770 N N . ILE A 1 94 ? 15.071 -4.249 -12.823 1.00 97.19 94 ILE A N 1
ATOM 771 C CA . ILE A 1 94 ? 15.096 -3.957 -11.381 1.00 97.19 94 ILE A CA 1
ATOM 772 C C . ILE A 1 94 ? 15.977 -4.939 -10.605 1.00 97.19 94 ILE A C 1
ATOM 774 O O . ILE A 1 94 ? 15.723 -6.145 -10.576 1.00 97.19 94 ILE A O 1
ATOM 778 N N . GLN A 1 95 ? 16.936 -4.397 -9.851 1.00 95.94 95 GLN A N 1
ATOM 779 C CA . GLN A 1 95 ? 17.535 -5.080 -8.706 1.00 95.94 95 GLN A CA 1
ATOM 780 C C . GLN A 1 95 ? 16.749 -4.716 -7.441 1.00 95.94 95 GLN A C 1
ATOM 782 O O . GLN A 1 95 ? 16.725 -3.555 -7.039 1.00 95.94 95 GLN A O 1
ATOM 787 N N . SER A 1 96 ? 16.106 -5.693 -6.790 1.00 95.62 96 SER A N 1
ATOM 788 C CA . SER A 1 96 ? 15.157 -5.414 -5.696 1.00 95.62 96 SER A CA 1
ATOM 789 C C . SER A 1 96 ? 15.769 -4.625 -4.532 1.00 95.62 96 SER A C 1
ATOM 791 O O . SER A 1 96 ? 15.112 -3.739 -3.996 1.00 95.62 96 SER A O 1
ATOM 793 N N . ARG A 1 97 ? 17.027 -4.905 -4.157 1.00 96.88 97 ARG A N 1
ATOM 794 C CA . ARG A 1 97 ? 17.725 -4.151 -3.101 1.00 96.88 97 ARG A CA 1
ATOM 795 C C . ARG A 1 97 ? 17.939 -2.693 -3.505 1.00 96.88 97 ARG A C 1
ATOM 797 O O . ARG A 1 97 ? 17.526 -1.806 -2.774 1.00 96.88 97 ARG A O 1
ATOM 804 N N . GLN A 1 98 ? 18.476 -2.461 -4.701 1.00 97.94 98 GLN A N 1
ATOM 805 C CA . GLN A 1 98 ? 18.709 -1.112 -5.213 1.00 97.94 98 GLN A CA 1
ATOM 806 C C . GLN A 1 98 ? 17.403 -0.316 -5.349 1.00 97.94 98 GLN A C 1
ATOM 808 O O . GLN A 1 98 ? 17.370 0.863 -5.014 1.00 97.94 98 GLN A O 1
ATOM 813 N N . PHE A 1 99 ? 16.317 -0.950 -5.800 1.00 98.44 99 PHE A N 1
ATOM 814 C CA . PHE A 1 99 ? 14.999 -0.315 -5.858 1.00 98.44 99 PHE A CA 1
ATOM 815 C C . PHE A 1 99 ? 14.532 0.136 -4.471 1.00 98.44 99 PHE A C 1
ATOM 817 O O . PHE A 1 99 ? 14.137 1.289 -4.299 1.00 98.44 99 PHE A O 1
ATOM 824 N N . ALA A 1 100 ? 14.623 -0.753 -3.476 1.00 98.50 100 ALA A N 1
ATOM 825 C CA . ALA A 1 100 ? 14.253 -0.431 -2.104 1.00 98.50 100 ALA A CA 1
ATOM 826 C C . ALA A 1 100 ? 15.115 0.705 -1.533 1.00 98.50 100 ALA A C 1
ATOM 828 O O . ALA A 1 100 ? 14.571 1.631 -0.938 1.00 98.50 100 ALA A O 1
ATOM 829 N N . ASP A 1 101 ? 16.428 0.685 -1.762 1.00 98.44 101 ASP A N 1
ATOM 830 C CA . ASP A 1 101 ? 17.344 1.725 -1.284 1.00 98.44 101 ASP A CA 1
ATOM 831 C C . ASP A 1 101 ? 17.035 3.090 -1.916 1.00 98.44 101 ASP A C 1
ATOM 833 O O . ASP A 1 101 ? 16.969 4.104 -1.218 1.00 98.44 101 ASP A O 1
ATOM 837 N N . VAL A 1 102 ? 16.764 3.122 -3.226 1.00 98.44 102 VAL A N 1
ATOM 838 C CA . VAL A 1 102 ? 16.356 4.345 -3.929 1.00 98.44 102 VAL A CA 1
ATOM 839 C C . VAL A 1 102 ? 15.047 4.889 -3.364 1.00 98.44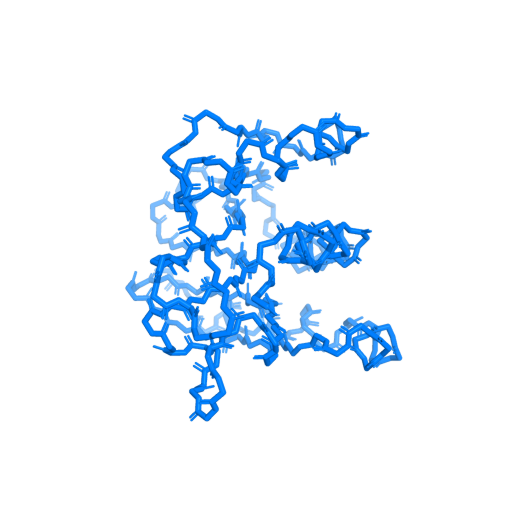 102 VAL A C 1
ATOM 841 O O . VAL A 1 102 ? 14.987 6.080 -3.050 1.00 98.44 102 VAL A O 1
ATOM 844 N N . PHE A 1 103 ? 14.023 4.047 -3.201 1.00 98.69 103 PHE A N 1
ATOM 845 C CA . PHE A 1 103 ? 12.750 4.470 -2.618 1.00 98.69 103 PHE A CA 1
ATOM 846 C C . PHE A 1 103 ? 12.958 5.035 -1.206 1.00 98.69 103 PHE A C 1
ATOM 848 O O . PHE A 1 103 ? 12.565 6.166 -0.920 1.00 98.69 103 PHE A O 1
ATOM 855 N N . ARG A 1 104 ? 13.642 4.281 -0.335 1.00 98.56 104 ARG A N 1
ATOM 856 C CA . ARG A 1 104 ? 13.861 4.632 1.077 1.00 98.56 104 ARG A CA 1
ATOM 857 C C . ARG A 1 104 ? 14.661 5.920 1.239 1.00 98.56 104 ARG A C 1
ATOM 859 O O . ARG A 1 104 ? 14.341 6.724 2.109 1.00 98.56 104 ARG A O 1
ATOM 866 N N . SER A 1 105 ? 15.645 6.161 0.369 1.00 98.44 105 SER A N 1
ATOM 867 C CA . SER A 1 105 ? 16.419 7.409 0.379 1.00 98.44 105 SER A CA 1
ATOM 868 C C . SER A 1 105 ? 15.539 8.654 0.217 1.00 98.44 105 SER A C 1
ATOM 870 O O . SER A 1 105 ? 15.809 9.679 0.837 1.00 98.44 105 SER A O 1
ATOM 872 N N . ARG A 1 106 ? 14.459 8.551 -0.569 1.00 98.19 106 ARG A N 1
ATOM 873 C CA . ARG A 1 106 ? 13.491 9.631 -0.801 1.00 98.19 106 ARG A CA 1
ATOM 874 C C . ARG A 1 106 ? 12.399 9.658 0.260 1.00 98.19 106 ARG A C 1
ATOM 876 O O . ARG A 1 106 ? 12.044 10.729 0.741 1.00 98.19 106 ARG A O 1
ATOM 883 N N . PHE A 1 107 ? 11.924 8.482 0.670 1.00 98.56 107 PHE A N 1
ATOM 884 C CA . PHE A 1 107 ? 10.942 8.331 1.743 1.00 98.56 107 PHE A CA 1
ATOM 885 C C . PHE A 1 107 ? 11.422 8.924 3.075 1.00 98.56 107 PHE A C 1
ATOM 887 O O . PHE A 1 107 ? 10.600 9.398 3.849 1.00 98.56 107 PHE A O 1
ATOM 894 N N . LYS A 1 108 ? 12.737 8.999 3.316 1.00 98.00 108 LYS A N 1
ATOM 895 C CA . LYS A 1 108 ? 13.325 9.632 4.509 1.00 98.00 108 LYS A CA 1
ATOM 896 C C . LYS A 1 108 ? 12.797 11.049 4.795 1.00 98.00 108 LYS A C 1
ATOM 898 O O . LYS A 1 108 ? 12.717 11.439 5.953 1.00 98.00 108 LYS A O 1
ATOM 903 N N . LEU A 1 109 ? 12.417 11.813 3.765 1.00 97.44 109 LEU A N 1
ATOM 904 C CA . LEU A 1 109 ? 11.826 13.154 3.921 1.00 97.44 109 LEU A CA 1
ATOM 905 C C . LEU A 1 109 ? 10.410 13.136 4.519 1.00 97.44 109 LEU A C 1
ATOM 907 O O . LEU A 1 109 ? 9.955 14.145 5.047 1.00 97.44 109 LEU A O 1
ATOM 911 N N . PHE A 1 110 ? 9.728 11.997 4.423 1.00 97.88 110 PHE A N 1
ATOM 912 C CA . PHE A 1 110 ? 8.360 11.781 4.883 1.00 97.88 110 PHE A CA 1
ATOM 913 C C . PHE A 1 110 ? 8.301 10.881 6.120 1.00 97.88 110 PHE A C 1
ATOM 915 O O . PHE A 1 110 ? 7.265 10.828 6.765 1.00 97.88 110 PHE A O 1
ATOM 922 N N . GLU A 1 111 ? 9.384 10.179 6.468 1.00 97.00 111 GLU A N 1
ATOM 923 C CA . GLU A 1 111 ? 9.422 9.132 7.503 1.00 97.00 111 GLU A CA 1
ATOM 924 C C . GLU A 1 111 ? 8.844 9.587 8.854 1.00 97.00 111 GLU A C 1
ATOM 926 O O . GLU A 1 111 ? 8.107 8.843 9.494 1.00 97.00 111 GLU A O 1
ATOM 931 N N . ASN A 1 112 ? 9.089 10.837 9.258 1.00 96.69 112 ASN A N 1
ATOM 932 C CA . ASN A 1 112 ? 8.571 11.404 10.508 1.00 96.69 112 ASN A CA 1
ATOM 933 C C . ASN A 1 112 ? 7.046 11.637 10.528 1.00 96.69 112 ASN A C 1
ATOM 935 O O . ASN A 1 112 ? 6.492 11.901 11.592 1.00 96.69 112 ASN A O 1
ATOM 939 N N . GLN A 1 113 ? 6.372 11.553 9.380 1.00 96.56 113 GLN A N 1
ATOM 940 C CA . GLN A 1 113 ? 4.918 11.692 9.247 1.00 96.56 113 GLN A CA 1
ATOM 941 C C . GLN A 1 113 ? 4.188 10.356 9.454 1.00 96.56 113 GLN A C 1
ATOM 943 O O . GLN A 1 113 ? 2.964 10.335 9.547 1.00 96.56 113 GLN A O 1
ATOM 948 N N . TRP A 1 114 ? 4.923 9.242 9.538 1.00 97.94 114 TRP A N 1
ATOM 949 C CA . TRP A 1 114 ? 4.363 7.896 9.623 1.00 97.94 114 TRP A CA 1
ATOM 950 C C . TRP A 1 114 ? 4.605 7.287 11.008 1.00 97.94 114 TRP A C 1
ATOM 952 O O . TRP A 1 114 ? 5.739 7.068 11.433 1.00 97.94 114 TRP A O 1
ATOM 962 N N . SER A 1 115 ? 3.529 7.000 11.742 1.00 97.19 115 SER A N 1
ATOM 963 C CA . SER A 1 115 ? 3.626 6.476 13.110 1.00 97.19 115 SER A CA 1
ATOM 964 C C . SER A 1 115 ? 4.215 5.068 13.148 1.00 97.19 115 SER A C 1
ATOM 966 O O . SER A 1 115 ? 3.727 4.173 12.465 1.00 97.19 115 SER A O 1
ATOM 968 N N . ASN A 1 116 ? 5.229 4.852 13.987 1.00 98.25 116 ASN A N 1
ATOM 969 C CA . ASN A 1 116 ? 5.883 3.550 14.181 1.00 98.25 116 ASN A CA 1
ATOM 970 C C . ASN A 1 116 ? 6.398 2.900 12.883 1.00 98.25 116 ASN A C 1
ATOM 972 O O . ASN A 1 116 ? 6.484 1.674 12.797 1.00 98.25 116 ASN A O 1
ATOM 976 N N . VAL A 1 117 ? 6.714 3.705 11.866 1.00 98.56 117 VAL A N 1
ATOM 977 C CA . VAL A 1 117 ? 7.253 3.195 10.607 1.00 98.56 117 VAL A CA 1
ATOM 978 C C . VAL A 1 117 ? 8.683 2.696 10.785 1.00 98.56 117 VAL A C 1
ATOM 980 O O . VAL A 1 117 ? 9.476 3.235 11.557 1.00 98.56 117 VAL A O 1
ATOM 983 N N . SER A 1 118 ? 9.030 1.665 10.029 1.00 98.38 118 SER A N 1
ATOM 984 C CA . SER A 1 118 ? 10.388 1.180 9.858 1.00 98.38 118 SER A CA 1
ATOM 985 C C . SER A 1 118 ? 10.642 0.870 8.385 1.00 98.38 118 SER A C 1
ATOM 987 O O . SER A 1 118 ? 9.769 0.430 7.636 1.00 98.38 118 SER A O 1
ATOM 989 N N . VAL A 1 119 ? 11.887 1.080 7.965 1.00 97.81 119 VAL A N 1
ATOM 990 C CA . VAL A 1 119 ? 12.398 0.693 6.642 1.00 97.81 119 VAL A CA 1
ATOM 991 C C . VAL A 1 119 ? 13.423 -0.441 6.730 1.00 97.81 119 VAL A C 1
ATOM 993 O O . VAL A 1 119 ? 14.021 -0.825 5.726 1.00 97.81 119 VAL A O 1
ATOM 996 N N . LYS A 1 120 ? 13.639 -1.011 7.924 1.00 96.50 120 LYS A N 1
ATOM 997 C CA . LYS A 1 120 ? 14.628 -2.075 8.187 1.00 96.50 120 LYS A CA 1
ATOM 998 C C . LYS A 1 120 ? 14.109 -3.468 7.804 1.00 96.50 120 LYS A C 1
ATOM 1000 O O . LYS A 1 120 ? 14.332 -4.440 8.517 1.00 96.50 120 LYS A O 1
ATOM 1005 N N . PHE A 1 121 ? 13.425 -3.557 6.669 1.00 95.44 121 PHE A N 1
ATOM 1006 C CA . PHE A 1 121 ? 12.864 -4.793 6.130 1.00 95.44 121 PHE A CA 1
ATOM 1007 C C . PHE A 1 121 ? 13.624 -5.258 4.885 1.00 95.44 121 PHE A C 1
ATOM 1009 O O . PHE A 1 121 ? 14.409 -4.515 4.280 1.00 95.44 121 PHE A O 1
ATOM 1016 N N . GLY A 1 122 ? 13.359 -6.495 4.458 1.00 95.56 122 GLY A N 1
ATOM 1017 C CA . GLY A 1 122 ? 13.836 -7.005 3.174 1.00 95.56 122 GLY A CA 1
ATOM 1018 C C . GLY A 1 122 ? 13.341 -6.164 1.983 1.00 95.56 122 GLY A C 1
ATOM 1019 O O . GLY A 1 122 ? 12.418 -5.363 2.118 1.00 95.56 122 GLY A O 1
ATOM 1020 N N . PRO A 1 123 ? 13.912 -6.350 0.782 1.00 96.00 123 PRO A N 1
ATOM 1021 C CA . PRO A 1 123 ? 13.623 -5.502 -0.381 1.00 96.00 123 PRO A CA 1
ATOM 1022 C C . PRO A 1 123 ? 12.199 -5.650 -0.948 1.00 96.00 123 PRO A C 1
ATOM 1024 O O . PRO A 1 123 ? 11.838 -4.934 -1.874 1.00 96.00 123 PRO A O 1
ATOM 1027 N N . LEU A 1 124 ? 11.404 -6.589 -0.424 1.00 97.12 124 LEU A N 1
ATOM 1028 C CA . LEU A 1 124 ? 10.002 -6.793 -0.801 1.00 97.12 124 LEU A CA 1
ATOM 1029 C C . LEU A 1 124 ? 9.026 -5.928 0.014 1.00 97.12 124 LEU A C 1
ATOM 1031 O O . LE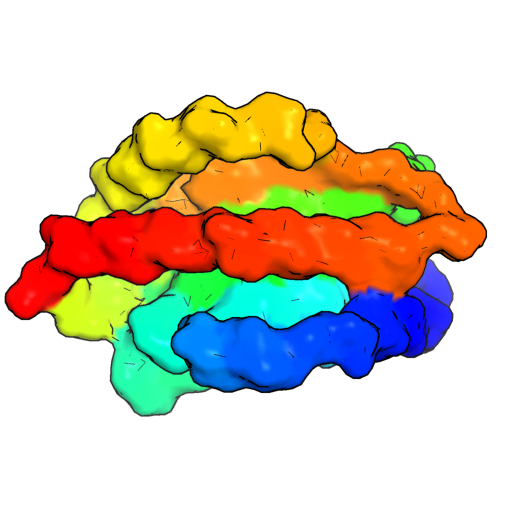U A 1 124 ? 7.837 -5.906 -0.300 1.00 97.12 124 LEU A O 1
ATOM 1035 N N . THR A 1 125 ? 9.520 -5.225 1.033 1.00 98.12 125 THR A N 1
ATOM 1036 C CA . THR A 1 125 ? 8.745 -4.314 1.881 1.00 98.12 125 THR A CA 1
ATOM 1037 C C . THR A 1 125 ? 9.492 -2.992 1.931 1.00 98.12 125 THR A C 1
ATOM 1039 O O . THR A 1 125 ? 10.544 -2.883 2.560 1.00 98.12 125 THR A O 1
ATOM 1042 N N . LEU A 1 126 ? 8.999 -1.982 1.218 1.00 98.62 126 LEU A N 1
ATOM 1043 C CA . LEU A 1 126 ? 9.692 -0.698 1.103 1.00 98.62 126 LEU A CA 1
ATOM 1044 C C . LEU A 1 126 ? 9.669 0.062 2.433 1.00 98.62 126 LEU A C 1
ATOM 1046 O O . LEU A 1 126 ? 10.692 0.621 2.832 1.00 98.62 126 LEU A O 1
ATOM 1050 N N . MET A 1 127 ? 8.532 -0.004 3.123 1.00 98.62 127 MET A N 1
ATOM 1051 C CA . MET A 1 127 ? 8.285 0.486 4.478 1.00 98.62 127 MET A CA 1
ATOM 1052 C C . MET A 1 127 ? 7.116 -0.289 5.090 1.00 98.62 127 MET A C 1
ATOM 1054 O O . MET A 1 127 ? 6.239 -0.744 4.355 1.00 98.62 127 MET A O 1
ATOM 1058 N N . GLU A 1 128 ? 7.093 -0.404 6.411 1.00 98.75 128 GLU A N 1
ATOM 1059 C CA . GLU A 1 128 ? 5.978 -0.969 7.174 1.00 98.75 128 GLU A CA 1
ATOM 1060 C C . GLU A 1 128 ? 5.904 -0.301 8.544 1.00 98.75 128 GLU A C 1
ATOM 1062 O O . GLU A 1 128 ? 6.927 0.083 9.111 1.00 98.75 128 GLU A O 1
ATOM 1067 N N . GLY A 1 129 ? 4.694 -0.139 9.062 1.00 98.50 129 GLY A N 1
ATOM 1068 C CA . GLY A 1 129 ? 4.450 0.429 10.376 1.00 98.50 129 GLY A CA 1
ATOM 1069 C C . GLY A 1 129 ? 3.062 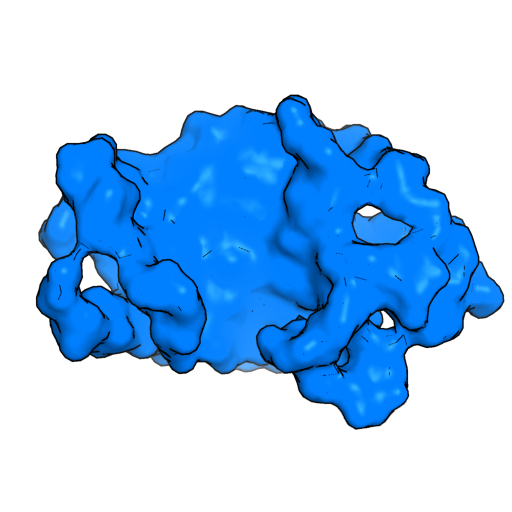0.078 10.883 1.00 98.50 129 GLY A C 1
ATOM 1070 O O . GLY A 1 129 ? 2.353 -0.748 10.304 1.00 98.50 129 GLY A O 1
ATOM 1071 N N . TRP A 1 130 ? 2.681 0.713 11.985 1.00 98.69 130 TRP A N 1
ATOM 1072 C CA . TRP A 1 130 ? 1.373 0.514 12.592 1.00 98.69 130 TRP A CA 1
ATOM 1073 C C . TRP A 1 130 ? 0.896 1.767 13.325 1.00 98.69 130 TRP A C 1
ATOM 1075 O O . TRP A 1 130 ? 1.689 2.548 13.854 1.00 98.69 130 TRP A O 1
ATOM 1085 N N . VAL A 1 131 ? -0.419 1.943 13.400 1.00 98.19 131 VAL A N 1
ATOM 1086 C CA . VAL A 1 131 ? -1.070 2.913 14.294 1.00 98.19 131 VAL A CA 1
ATOM 1087 C C . VAL A 1 131 ? -1.828 2.168 15.384 1.00 98.19 131 VAL A C 1
ATOM 1089 O O . VAL A 1 131 ? -2.174 0.997 15.219 1.00 98.19 131 VAL A O 1
ATOM 1092 N N . LYS A 1 132 ? -2.067 2.827 16.518 1.00 97.50 132 LYS A N 1
ATOM 1093 C CA . LYS A 1 132 ? -2.882 2.244 17.585 1.00 97.50 132 LYS A CA 1
ATOM 1094 C C . LYS A 1 132 ? -4.322 2.102 17.095 1.00 97.50 132 LYS A C 1
ATOM 1096 O O . LYS A 1 132 ? -4.910 3.077 16.642 1.00 97.50 132 LYS A O 1
ATOM 1101 N N . LEU A 1 133 ? -4.895 0.913 17.234 1.00 95.31 133 LEU A N 1
ATOM 1102 C CA . LEU A 1 133 ? -6.297 0.664 16.942 1.00 95.31 133 LEU A CA 1
ATOM 1103 C C . LEU A 1 133 ? -7.162 1.319 18.016 1.00 95.31 133 LEU A C 1
ATOM 1105 O O . LEU A 1 133 ? -7.118 0.953 19.190 1.00 95.31 133 LEU A O 1
ATOM 1109 N N . ASN A 1 134 ? -7.996 2.263 17.593 1.00 91.44 134 ASN A N 1
ATOM 1110 C CA . ASN A 1 134 ? -9.120 2.748 18.375 1.00 91.44 134 ASN A CA 1
ATOM 1111 C C . ASN A 1 134 ? -10.411 2.416 17.620 1.00 91.44 134 ASN A C 1
ATOM 1113 O O . ASN A 1 134 ? -10.670 2.982 16.563 1.00 91.44 134 ASN A O 1
ATOM 1117 N N . GLN A 1 135 ? -11.245 1.527 18.168 1.00 85.56 135 GLN A N 1
ATOM 1118 C CA . GLN A 1 135 ? -12.471 1.075 17.494 1.00 85.56 135 GLN A CA 1
ATOM 1119 C C . GLN A 1 135 ? -13.410 2.228 17.105 1.00 85.56 135 GLN A C 1
ATOM 1121 O O . GLN A 1 135 ? -14.055 2.165 16.059 1.00 85.56 135 GLN A O 1
ATOM 1126 N N . SER A 1 136 ? -13.452 3.301 17.903 1.00 89.94 136 SER A N 1
ATOM 1127 C CA . SER A 1 136 ? -14.275 4.484 17.607 1.00 89.94 136 SER A CA 1
ATOM 1128 C C . SER A 1 136 ? -13.769 5.295 16.406 1.00 89.94 136 SER A C 1
ATOM 1130 O O . SER A 1 136 ? -14.576 5.886 15.693 1.00 89.94 136 SER A O 1
ATOM 1132 N N . ASN A 1 137 ? -12.460 5.253 16.132 1.00 92.81 137 ASN A N 1
ATOM 1133 C CA . ASN A 1 137 ? -11.797 6.030 15.081 1.00 92.81 137 ASN A CA 1
ATOM 1134 C C . ASN A 1 137 ? -11.256 5.174 13.930 1.00 92.81 137 ASN A C 1
ATOM 1136 O O . ASN A 1 137 ? -10.699 5.722 12.986 1.00 92.81 137 ASN A O 1
ATOM 1140 N N . PHE A 1 138 ? -11.459 3.856 13.953 1.00 95.75 138 PHE A N 1
ATOM 1141 C CA . PHE A 1 138 ? -10.856 2.916 13.005 1.00 95.75 138 PHE A CA 1
ATOM 1142 C C . PHE A 1 138 ? -10.991 3.354 11.538 1.00 95.75 138 PHE A C 1
ATOM 1144 O O . PHE A 1 138 ? -10.011 3.408 10.803 1.00 95.75 138 PHE A O 1
ATOM 1151 N N . GLN A 1 139 ? -12.202 3.728 11.116 1.00 97.38 139 GLN A N 1
ATOM 1152 C CA . GLN A 1 139 ? -12.463 4.193 9.750 1.00 97.38 139 GLN A CA 1
ATOM 1153 C C . GLN A 1 139 ? -11.660 5.459 9.406 1.00 97.38 139 GLN A C 1
ATOM 1155 O O . GLN A 1 139 ? -11.139 5.578 8.300 1.00 97.38 139 GLN A O 1
ATOM 1160 N N . HIS A 1 140 ? -11.561 6.400 10.348 1.00 97.56 140 HIS A N 1
ATOM 1161 C CA . HIS A 1 140 ? -10.775 7.620 10.184 1.00 97.56 140 HIS A CA 1
ATOM 1162 C C . HIS A 1 140 ? -9.277 7.304 10.091 1.00 97.56 140 HIS A C 1
ATOM 1164 O O . HIS A 1 140 ? -8.591 7.860 9.238 1.00 97.56 140 HIS A O 1
ATOM 1170 N N . ASP A 1 141 ? -8.775 6.382 10.912 1.00 97.94 141 ASP A N 1
ATOM 1171 C CA . ASP A 1 141 ? -7.365 5.986 10.901 1.00 97.94 141 ASP A CA 1
ATOM 1172 C C . ASP A 1 141 ? -6.988 5.311 9.572 1.00 97.94 141 ASP A C 1
ATOM 1174 O O . ASP A 1 141 ? -5.972 5.653 8.966 1.00 97.94 141 ASP A O 1
ATOM 1178 N N . VAL A 1 142 ? -7.854 4.433 9.052 1.00 98.50 142 VAL A N 1
ATOM 1179 C CA . VAL A 1 142 ? -7.706 3.828 7.718 1.00 98.50 142 VAL A CA 1
ATOM 1180 C C . VAL A 1 142 ? -7.708 4.896 6.619 1.00 98.50 142 VAL A C 1
ATOM 1182 O O . VAL A 1 142 ? -6.822 4.899 5.762 1.00 98.50 142 VAL A O 1
ATOM 1185 N N . LEU A 1 143 ? -8.670 5.826 6.644 1.00 98.56 143 LEU A N 1
ATOM 1186 C CA . LEU A 1 143 ? -8.755 6.918 5.669 1.00 98.56 143 LEU A CA 1
ATOM 1187 C C . LEU A 1 143 ? -7.508 7.819 5.717 1.00 98.56 143 LEU A C 1
ATOM 1189 O O . LEU A 1 143 ? -6.968 8.195 4.676 1.00 98.56 143 LEU A O 1
ATOM 1193 N N . SER A 1 144 ? -7.020 8.138 6.916 1.00 98.19 144 SER A N 1
ATOM 1194 C CA . SER A 1 144 ? -5.819 8.949 7.133 1.00 98.19 144 SER A CA 1
ATOM 1195 C C . SER A 1 144 ? -4.561 8.274 6.579 1.00 98.19 144 SER A C 1
ATOM 1197 O O . SER A 1 144 ? -3.782 8.905 5.861 1.00 98.19 144 SER A O 1
ATOM 1199 N N . LEU A 1 145 ? -4.388 6.971 6.825 1.00 98.75 145 LEU A N 1
ATOM 1200 C CA . LEU A 1 145 ? -3.283 6.185 6.269 1.00 98.75 145 LEU A CA 1
ATOM 1201 C C . LEU A 1 145 ? -3.337 6.124 4.737 1.00 98.75 145 LEU A C 1
ATOM 1203 O O . LEU A 1 145 ? -2.314 6.306 4.075 1.00 98.75 145 LEU A O 1
ATOM 1207 N N . ALA A 1 146 ? -4.524 5.923 4.162 1.00 98.75 146 ALA A N 1
ATOM 1208 C CA . ALA A 1 146 ? -4.710 5.907 2.714 1.00 98.75 146 ALA A CA 1
ATOM 1209 C C . ALA A 1 146 ? -4.369 7.271 2.085 1.00 98.75 146 ALA A C 1
ATOM 1211 O O . ALA A 1 146 ? -3.607 7.332 1.120 1.00 98.75 146 ALA A O 1
ATOM 1212 N N . ASN A 1 147 ? -4.840 8.376 2.671 1.00 98.56 147 ASN A N 1
ATOM 1213 C CA . ASN A 1 147 ? -4.494 9.728 2.220 1.00 98.56 147 ASN A CA 1
ATOM 1214 C C . ASN A 1 147 ? -2.997 10.041 2.386 1.00 98.56 147 ASN A C 1
ATOM 1216 O O . ASN A 1 147 ? -2.386 10.641 1.497 1.00 98.56 147 ASN A O 1
ATOM 1220 N N . SER A 1 148 ? -2.381 9.575 3.475 1.00 98.31 148 SER A N 1
ATOM 1221 C CA . SER A 1 148 ? -0.932 9.683 3.683 1.00 98.31 148 SER A CA 1
ATOM 1222 C C . SER A 1 148 ? -0.172 8.967 2.568 1.00 98.31 148 SER A C 1
ATOM 1224 O O . SER A 1 148 ? 0.757 9.537 1.995 1.00 98.31 148 SER A O 1
ATOM 1226 N N . PHE A 1 149 ? -0.614 7.772 2.164 1.00 98.69 149 PHE A N 1
ATOM 1227 C CA . PHE A 1 149 ? -0.036 7.079 1.016 1.00 98.69 149 PHE A CA 1
ATOM 1228 C C . PHE A 1 149 ? -0.209 7.859 -0.294 1.00 98.69 149 PHE A C 1
ATOM 1230 O O . PHE A 1 149 ? 0.759 8.017 -1.037 1.00 98.69 149 PHE A O 1
ATOM 1237 N N . LEU A 1 150 ? -1.398 8.407 -0.573 1.00 98.50 150 LEU A N 1
ATOM 1238 C CA . LEU A 1 150 ? -1.644 9.195 -1.790 1.00 98.50 150 LEU A CA 1
ATOM 1239 C C . LEU A 1 150 ? -0.688 10.394 -1.9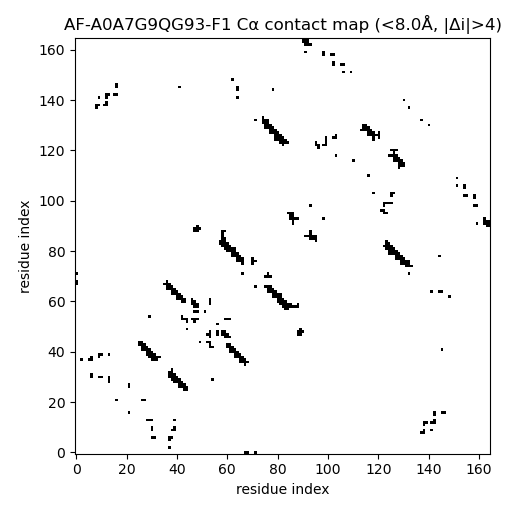23 1.00 98.50 150 LEU A C 1
ATOM 1241 O O . LEU A 1 150 ? -0.311 10.762 -3.046 1.00 98.50 150 LEU A O 1
ATOM 1245 N N . SER A 1 151 ? -0.258 10.976 -0.797 1.00 97.75 151 SER A N 1
ATOM 1246 C CA . SER A 1 151 ? 0.729 12.062 -0.774 1.00 97.75 151 SER A CA 1
ATOM 1247 C C . SER A 1 151 ? 2.122 11.615 -1.245 1.00 97.75 151 SER A C 1
ATOM 1249 O O . SER A 1 151 ? 2.799 12.374 -1.935 1.00 97.75 151 SER A O 1
ATOM 1251 N N . ILE A 1 152 ? 2.511 10.359 -0.991 1.00 98.44 152 ILE A N 1
ATOM 1252 C CA . ILE A 1 152 ? 3.836 9.808 -1.327 1.00 98.44 152 ILE A CA 1
ATOM 1253 C C . ILE A 1 152 ? 3.831 8.804 -2.487 1.00 98.44 152 ILE A C 1
ATOM 1255 O O . ILE A 1 152 ? 4.893 8.324 -2.873 1.00 98.44 152 ILE A O 1
ATOM 1259 N N . ALA A 1 153 ? 2.674 8.480 -3.069 1.00 98.38 153 ALA A N 1
ATOM 1260 C CA . ALA A 1 153 ? 2.560 7.475 -4.133 1.00 98.38 153 ALA A CA 1
ATOM 1261 C C . ALA A 1 153 ? 3.485 7.757 -5.334 1.00 98.38 153 ALA A C 1
ATOM 1263 O O . ALA A 1 153 ? 4.035 6.832 -5.930 1.00 98.38 153 ALA A O 1
ATOM 1264 N N . HIS A 1 154 ? 3.740 9.039 -5.620 1.00 98.12 154 HIS A N 1
ATOM 1265 C CA . HIS A 1 154 ? 4.679 9.493 -6.650 1.00 98.12 154 HIS A CA 1
ATOM 1266 C C . HIS A 1 154 ? 6.104 8.943 -6.454 1.00 98.12 154 HIS A C 1
ATOM 1268 O O . HIS A 1 154 ? 6.810 8.708 -7.431 1.00 98.12 154 HIS A O 1
ATOM 1274 N N . LEU A 1 155 ? 6.526 8.654 -5.216 1.00 98.69 155 LEU A N 1
ATOM 1275 C CA . LEU A 1 155 ? 7.834 8.057 -4.943 1.00 98.69 155 LEU A CA 1
ATOM 1276 C C . LEU A 1 155 ? 7.986 6.676 -5.590 1.00 98.69 155 LEU A C 1
ATOM 1278 O O . LEU A 1 155 ? 9.098 6.316 -5.984 1.00 98.69 155 LEU A O 1
ATOM 1282 N N . VAL A 1 156 ? 6.899 5.907 -5.717 1.00 98.56 156 VAL A N 1
ATOM 1283 C CA . VAL A 1 156 ? 6.913 4.605 -6.399 1.00 98.56 156 VAL A CA 1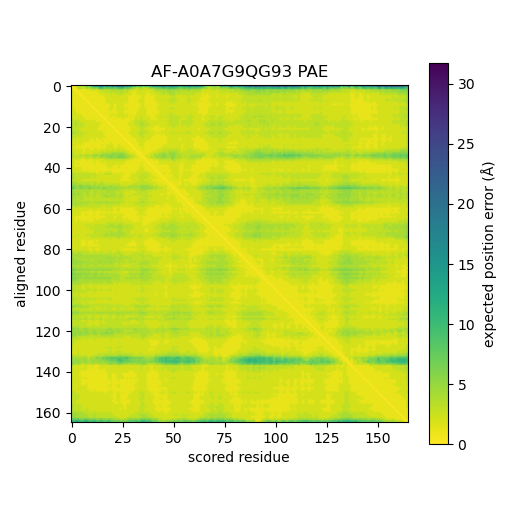
ATOM 1284 C C . VAL A 1 156 ? 7.157 4.806 -7.890 1.00 98.56 156 VAL A C 1
ATOM 1286 O O . VAL A 1 156 ? 8.080 4.203 -8.442 1.00 98.56 156 VAL A O 1
ATOM 1289 N N . ASP A 1 157 ? 6.386 5.694 -8.519 1.00 98.19 157 ASP A N 1
ATOM 1290 C CA . ASP A 1 157 ? 6.494 5.996 -9.949 1.00 98.19 157 ASP A CA 1
ATOM 1291 C C . ASP A 1 157 ? 7.885 6.525 -10.303 1.00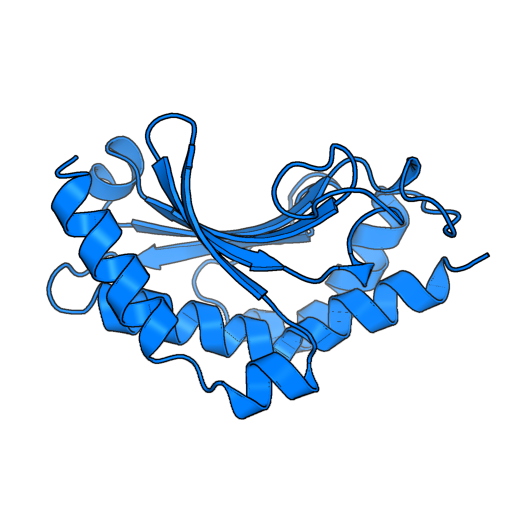 98.19 157 ASP A C 1
ATOM 1293 O O . ASP A 1 157 ? 8.557 6.007 -11.197 1.00 98.19 157 ASP A O 1
ATOM 1297 N N . GLU A 1 158 ? 8.378 7.510 -9.556 1.00 98.25 158 GLU A N 1
ATOM 1298 C CA . GLU A 1 158 ? 9.698 8.073 -9.809 1.00 98.25 158 GLU A CA 1
ATOM 1299 C C . GLU A 1 158 ? 10.834 7.073 -9.550 1.00 98.25 158 GLU A C 1
ATOM 1301 O O . GLU A 1 158 ? 11.882 7.142 -10.197 1.00 98.25 158 GLU A O 1
ATOM 1306 N N . THR A 1 159 ? 10.655 6.140 -8.607 1.00 98.44 159 THR A N 1
ATOM 1307 C CA . THR A 1 159 ? 11.624 5.058 -8.393 1.00 98.44 159 THR A CA 1
ATOM 1308 C C . THR A 1 159 ? 11.609 4.101 -9.581 1.00 98.44 159 THR A C 1
ATOM 1310 O O . THR A 1 159 ? 12.677 3.801 -10.109 1.00 98.44 159 THR A O 1
ATOM 1313 N N . LEU A 1 160 ? 10.431 3.676 -10.056 1.00 97.94 160 LEU A N 1
ATOM 1314 C CA . LEU A 1 160 ? 10.280 2.819 -11.240 1.00 97.94 160 LEU A CA 1
ATOM 1315 C C . LEU A 1 160 ? 10.940 3.425 -12.484 1.00 97.94 160 LEU A C 1
ATOM 1317 O O . LEU A 1 160 ? 11.620 2.706 -13.218 1.00 97.94 160 LEU A O 1
ATOM 1321 N N . LEU A 1 161 ? 10.803 4.738 -12.701 1.00 97.38 161 LEU A N 1
ATOM 1322 C CA . LEU A 1 161 ? 11.401 5.433 -13.848 1.00 97.38 161 LEU A CA 1
ATOM 1323 C C . LEU A 1 161 ? 12.921 5.245 -13.950 1.00 97.38 161 LEU A C 1
ATOM 1325 O O . LEU A 1 161 ? 13.443 5.164 -15.058 1.00 97.38 161 LEU A O 1
ATOM 1329 N N . LYS A 1 162 ? 13.634 5.100 -12.826 1.00 97.62 162 LYS A N 1
ATOM 1330 C CA . LYS A 1 162 ? 15.093 4.883 -12.826 1.00 97.62 162 LYS A CA 1
ATOM 1331 C C . LYS A 1 162 ? 15.524 3.501 -13.314 1.00 97.62 162 LYS A C 1
ATOM 1333 O O . LYS A 1 162 ? 16.701 3.305 -13.597 1.00 97.62 162 LYS A O 1
ATOM 1338 N N . PHE A 1 163 ? 14.597 2.550 -13.377 1.00 97.06 163 PHE 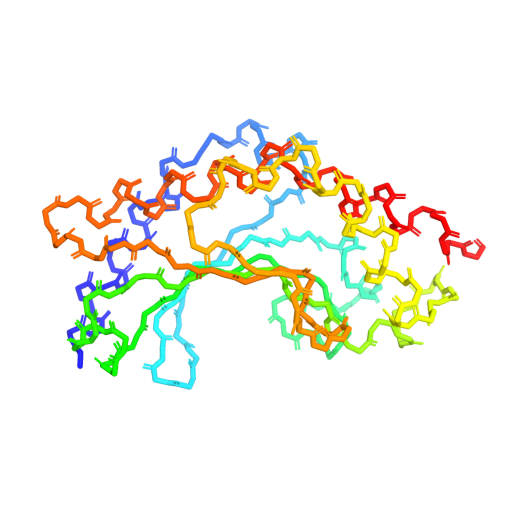A N 1
ATOM 1339 C CA . PHE A 1 163 ? 14.858 1.172 -13.795 1.00 97.06 163 PHE A CA 1
ATOM 1340 C C . PHE A 1 163 ? 14.123 0.806 -15.087 1.00 97.06 163 PHE A C 1
ATOM 1342 O O . PHE A 1 163 ? 14.101 -0.370 -15.460 1.00 97.06 163 PHE A O 1
ATOM 1349 N N . LYS A 1 164 ? 13.476 1.775 -15.746 1.00 95.00 164 LYS A N 1
ATOM 1350 C CA . LYS A 1 164 ? 12.789 1.550 -17.019 1.00 95.00 164 LYS A CA 1
ATOM 1351 C C . LYS A 1 164 ? 13.820 1.192 -18.094 1.00 95.00 164 LYS A C 1
ATOM 1353 O O . LYS A 1 164 ? 14.890 1.796 -18.135 1.00 95.00 164 LYS A O 1
ATOM 1358 N N . LYS A 1 165 ? 13.510 0.173 -18.897 1.00 91.19 165 LYS A N 1
ATOM 1359 C CA . LYS A 1 165 ? 14.327 -0.219 -20.053 1.00 91.19 165 LYS A CA 1
ATOM 1360 C C . LYS A 1 165 ? 14.184 0.765 -21.207 1.00 91.19 165 LYS A C 1
ATOM 1362 O O . LYS A 1 165 ? 13.096 1.376 -21.319 1.00 91.19 165 LYS A O 1
#

Sequence (165 aa):
MDTAFYLDKFQKAADQLDQKVLREKEIEVAVGEVMDSVFLKLYKKSWASPGEDPLTAASRIFFSIWVNDDIIEEQKIYYNIHAFKLRHLKGYAIQSRQFADVFRSRFKLFENQWSNVSVKFGPLTLMEGWVKLNQSNFQHDVLSLANSFLSIAHLVDETLLKFKK

Secondary structure (DSSP, 8-state):
--HHHHHHHHHHHHHTS-HHHHHHHT-EEEEEEETTEEEEEEEEEEEE-TTS-TTT-SSEEEEEEEE-HHHHHTTEEEEEEEEETGGG-TTB---HHHHHHHHHHHHTTTGGGSTT-B--S-TTEEEEEEEE--TTTHHHHHHHHHHHHHHHTHHHHHHHHTTB-

pLDDT: mean 97.0, std 2.21, range [85.38, 98.88]

Radius of gyration: 15.36 Å; Cα contacts (8 Å, |Δi|>4): 280; chains: 1; bounding box: 37×28×40 Å